Protein AF-A0A5E4QT35-F1 (afdb_monomer_lite)

Organism: NCBI:txid189913

Secondary structure (DSSP, 8-state):
-------SS---EEPTTTTTSTTHHHHHHHHHSSSS----TTTEE----EEE-GGGTT-TTHHHHHHHHHSSSSP---TTTEEE-

Structure (mmCIF, N/CA/C/O backbone):
data_AF-A0A5E4QT35-F1
#
_entry.id   AF-A0A5E4QT35-F1
#
loop_
_atom_site.group_PDB
_atom_site.id
_atom_site.type_symbol
_atom_site.label_atom_id
_atom_site.label_alt_id
_atom_site.label_comp_id
_atom_site.label_asym_id
_atom_site.label_entity_id
_atom_site.label_seq_id
_atom_site.pdbx_PDB_ins_code
_atom_site.Cartn_x
_atom_site.Cartn_y
_atom_site.Cartn_z
_atom_site.occupancy
_atom_site.B_iso_or_equiv
_atom_site.auth_seq_id
_atom_site.auth_comp_id
_atom_site.auth_asym_id
_atom_site.auth_atom_id
_atom_site.pdbx_PDB_model_num
ATOM 1 N N . MET A 1 1 ? -3.220 24.581 -14.498 1.00 36.53 1 MET A N 1
ATOM 2 C CA . MET A 1 1 ? -3.470 23.532 -13.487 1.00 36.53 1 MET A CA 1
ATOM 3 C C . MET A 1 1 ? -2.816 22.252 -13.986 1.00 36.53 1 MET A C 1
ATOM 5 O O . MET A 1 1 ? -3.458 21.485 -14.676 1.00 36.53 1 MET A O 1
ATOM 9 N N . ASN A 1 2 ? -1.519 22.082 -13.732 1.00 34.53 2 ASN A N 1
ATOM 10 C CA . ASN A 1 2 ? -0.780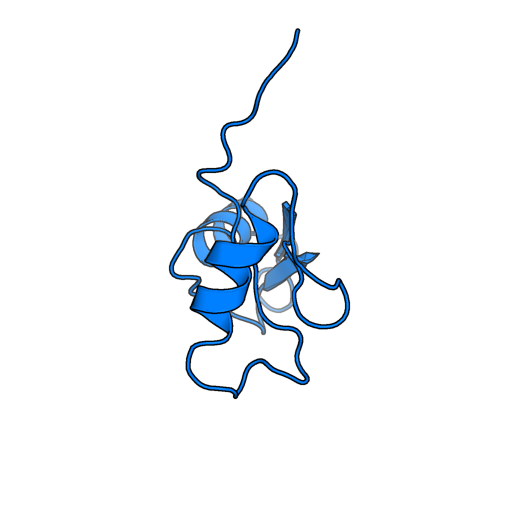 20.850 -14.016 1.00 34.53 2 ASN A CA 1
ATOM 11 C C . ASN A 1 2 ? 0.010 20.547 -12.752 1.00 34.53 2 ASN A C 1
ATOM 13 O O . ASN A 1 2 ? 1.145 20.990 -12.591 1.00 34.53 2 ASN A O 1
ATOM 17 N N . SER A 1 3 ? -0.645 19.879 -11.809 1.00 35.47 3 SER A N 1
ATOM 18 C CA . SER A 1 3 ? 0.023 19.388 -10.615 1.00 35.47 3 SER A CA 1
ATOM 19 C C . SER A 1 3 ? 0.812 18.154 -11.022 1.00 35.47 3 SER A C 1
ATOM 21 O O . SER A 1 3 ? 0.312 17.035 -10.955 1.00 35.47 3 SER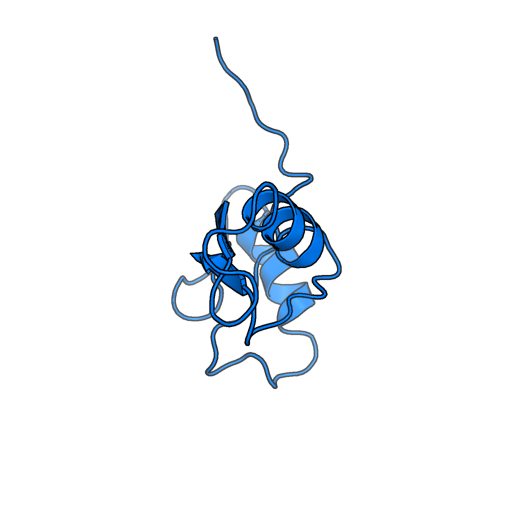 A O 1
ATOM 23 N N . ILE A 1 4 ? 2.050 18.363 -11.465 1.00 43.56 4 ILE A N 1
ATOM 24 C CA . ILE A 1 4 ? 3.073 17.324 -11.389 1.00 43.56 4 ILE A CA 1
ATOM 25 C C . ILE A 1 4 ? 3.243 17.062 -9.888 1.00 43.56 4 ILE A C 1
ATOM 27 O O . ILE A 1 4 ? 4.011 17.743 -9.211 1.00 43.56 4 ILE A O 1
ATOM 31 N N . LYS A 1 5 ? 2.443 16.140 -9.336 1.00 43.59 5 LYS A N 1
ATOM 32 C CA . LYS A 1 5 ? 2.680 15.572 -8.010 1.00 43.59 5 LYS A CA 1
ATOM 33 C C . LYS A 1 5 ? 3.990 14.805 -8.135 1.00 43.59 5 LYS A C 1
ATOM 35 O O . LYS A 1 5 ? 4.024 13.683 -8.630 1.00 43.59 5 LYS A O 1
ATOM 40 N N . LEU A 1 6 ? 5.089 15.454 -7.763 1.00 43.28 6 LEU A N 1
ATOM 41 C CA . LEU A 1 6 ? 6.351 14.774 -7.536 1.00 43.28 6 LEU A CA 1
ATOM 42 C C . LEU A 1 6 ? 6.095 13.784 -6.389 1.00 43.28 6 LEU A C 1
ATOM 44 O O . LEU A 1 6 ? 5.960 14.189 -5.238 1.00 43.28 6 LEU A O 1
ATOM 48 N N . SER A 1 7 ? 5.943 12.513 -6.756 1.00 50.38 7 SER A N 1
ATOM 49 C CA . SER A 1 7 ? 5.735 11.321 -5.928 1.00 50.38 7 SER A CA 1
ATOM 50 C C . SER A 1 7 ? 6.741 11.240 -4.765 1.00 50.38 7 SER A C 1
ATOM 52 O O . SER A 1 7 ? 7.762 10.561 -4.847 1.00 50.38 7 SER A O 1
ATOM 54 N N . ARG A 1 8 ? 6.486 11.960 -3.672 1.00 51.44 8 ARG A N 1
ATOM 55 C CA . ARG A 1 8 ? 7.178 11.774 -2.381 1.00 51.44 8 ARG A CA 1
ATOM 56 C C . ARG A 1 8 ? 6.336 10.993 -1.367 1.00 51.44 8 ARG A C 1
ATOM 58 O O . ARG A 1 8 ? 6.811 10.723 -0.273 1.00 51.44 8 ARG A O 1
ATOM 65 N N . GLU A 1 9 ? 5.113 10.635 -1.748 1.00 58.78 9 GLU A N 1
ATOM 66 C CA . GLU A 1 9 ? 4.067 10.053 -0.891 1.00 58.78 9 GLU A CA 1
ATOM 67 C C . GLU A 1 9 ? 3.510 8.749 -1.492 1.00 58.78 9 GLU A C 1
ATOM 69 O O . GLU A 1 9 ? 2.406 8.331 -1.164 1.00 58.78 9 GLU A O 1
ATOM 74 N N . GLN A 1 10 ? 4.227 8.145 -2.445 1.00 75.56 10 GLN A N 1
ATOM 75 C CA . GLN A 1 10 ? 3.811 6.911 -3.100 1.00 75.56 10 GLN A CA 1
ATOM 76 C C . GLN A 1 10 ? 4.827 5.822 -2.781 1.00 75.56 10 GLN A C 1
ATOM 78 O O . GLN A 1 10 ? 6.008 5.968 -3.081 1.00 75.56 10 GLN A O 1
ATOM 83 N N . VAL A 1 11 ? 4.339 4.741 -2.179 1.00 90.25 11 VAL A N 1
ATOM 84 C CA . VAL A 1 11 ? 5.080 3.498 -1.960 1.00 90.25 11 VAL A CA 1
ATOM 85 C C . VAL A 1 11 ? 4.551 2.456 -2.936 1.00 90.25 11 VAL A C 1
ATOM 87 O O . VAL A 1 11 ? 3.347 2.373 -3.178 1.00 90.25 11 VAL A O 1
ATOM 90 N N . CYS A 1 12 ? 5.444 1.641 -3.477 1.00 92.69 12 CYS A N 1
ATOM 91 C CA . CYS A 1 12 ? 5.130 0.489 -4.301 1.00 92.69 12 CYS A CA 1
ATOM 92 C C . CYS A 1 12 ? 5.476 -0.790 -3.542 1.00 92.69 12 CYS A C 1
ATOM 94 O O . CYS A 1 12 ? 6.629 -1.076 -3.220 1.00 92.69 12 CYS A O 1
ATOM 96 N N . LEU A 1 13 ? 4.449 -1.579 -3.258 1.00 92.81 13 LEU A N 1
ATOM 97 C CA . LEU A 1 13 ? 4.519 -2.775 -2.437 1.00 92.81 13 LEU A CA 1
ATOM 98 C C . LEU A 1 13 ? 4.532 -4.028 -3.316 1.00 92.81 13 LEU A C 1
ATOM 100 O O . LEU A 1 13 ? 3.834 -4.068 -4.330 1.00 92.81 13 LEU A O 1
ATOM 104 N N . PRO A 1 14 ? 5.259 -5.087 -2.926 1.00 94.88 14 PRO A N 1
ATOM 105 C CA . PRO A 1 14 ? 5.126 -6.383 -3.573 1.00 94.88 14 PRO A CA 1
ATOM 106 C C . PRO A 1 14 ? 3.718 -6.945 -3.376 1.00 94.88 14 PRO A C 1
ATOM 108 O O . PRO A 1 14 ? 3.155 -6.835 -2.283 1.00 94.88 14 PRO A O 1
ATOM 111 N N . SER A 1 15 ? 3.187 -7.630 -4.387 1.00 93.00 15 SER A N 1
ATOM 112 C CA . SER A 1 15 ? 1.955 -8.400 -4.228 1.00 93.00 15 SER A CA 1
ATOM 113 C C . SER A 1 15 ? 2.143 -9.532 -3.209 1.00 93.00 15 SER A C 1
ATOM 115 O O . SER A 1 15 ? 3.266 -9.930 -2.869 1.00 93.00 15 SER A O 1
ATOM 117 N N . ASP A 1 16 ? 1.037 -10.081 -2.701 1.00 90.88 16 ASP A N 1
ATOM 118 C CA . ASP A 1 16 ? 1.084 -11.086 -1.634 1.00 90.88 16 ASP A CA 1
ATOM 119 C C . ASP A 1 16 ? 1.897 -12.338 -2.000 1.00 90.88 16 ASP A C 1
ATOM 121 O O . ASP A 1 16 ? 2.478 -12.960 -1.108 1.00 90.88 16 ASP A O 1
ATOM 125 N N . ALA A 1 17 ? 2.005 -12.665 -3.292 1.00 93.50 17 ALA A N 1
ATOM 126 C CA . ALA A 1 17 ? 2.818 -13.772 -3.792 1.00 93.50 17 ALA A CA 1
ATOM 127 C C . ALA A 1 17 ? 4.334 -13.531 -3.645 1.00 93.50 17 ALA A C 1
ATOM 129 O O . ALA A 1 17 ? 5.092 -14.485 -3.480 1.00 93.50 17 ALA A O 1
ATOM 130 N N . TYR A 1 18 ? 4.783 -12.271 -3.675 1.00 94.31 18 TYR A N 1
ATOM 131 C CA . TYR A 1 18 ? 6.205 -11.904 -3.707 1.00 94.31 18 TYR A CA 1
ATOM 132 C C . TYR A 1 18 ? 6.681 -11.153 -2.454 1.00 94.31 18 TYR A C 1
ATOM 134 O O . TYR A 1 18 ? 7.879 -10.933 -2.290 1.00 94.31 18 TYR A O 1
ATOM 142 N N . ARG A 1 19 ? 5.784 -10.804 -1.519 1.00 90.81 19 ARG A N 1
ATOM 143 C CA . ARG A 1 19 ? 6.106 -10.019 -0.305 1.00 90.81 19 ARG A CA 1
ATOM 144 C C . ARG A 1 19 ? 7.127 -10.645 0.648 1.00 90.81 19 ARG A C 1
ATOM 146 O O . ARG A 1 19 ? 7.674 -9.937 1.486 1.00 90.81 19 ARG A O 1
ATOM 153 N N . LEU A 1 20 ? 7.341 -11.960 0.570 1.00 93.62 20 LEU A N 1
ATOM 154 C CA . LEU A 1 20 ? 8.320 -12.676 1.398 1.00 93.62 20 LEU A CA 1
ATOM 155 C C . LEU A 1 20 ? 9.708 -12.747 0.749 1.00 93.62 20 LEU A C 1
ATOM 157 O O . LEU A 1 20 ? 10.655 -13.176 1.405 1.00 93.62 20 LEU A O 1
ATOM 161 N N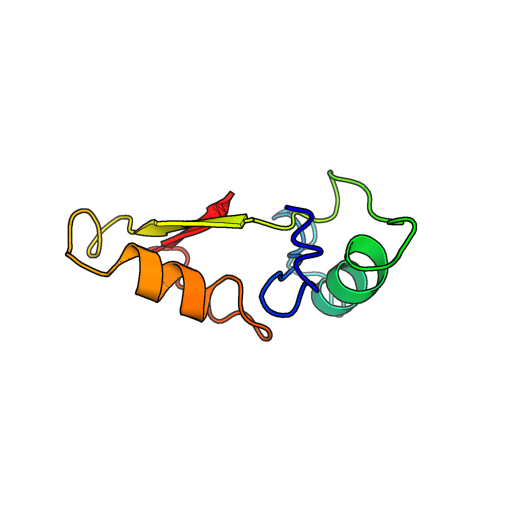 . LEU A 1 21 ? 9.846 -12.336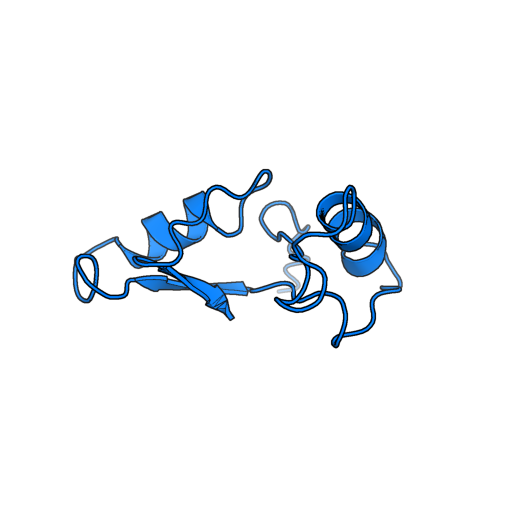 -0.517 1.00 95.00 21 LEU A N 1
ATOM 162 C CA . LEU A 1 21 ? 11.137 -12.323 -1.191 1.00 95.00 21 LEU A CA 1
ATOM 163 C C . LEU A 1 21 ? 11.998 -11.158 -0.674 1.00 95.00 21 LEU A C 1
ATOM 165 O O . LEU A 1 21 ? 11.569 -9.999 -0.731 1.00 95.00 21 LEU A O 1
ATOM 169 N N . PRO A 1 22 ? 13.226 -11.430 -0.196 1.00 95.44 22 PRO A N 1
ATOM 170 C CA . PRO A 1 22 ? 14.139 -10.382 0.238 1.00 95.44 22 PRO A CA 1
ATOM 171 C C . PRO A 1 22 ? 14.408 -9.366 -0.878 1.00 95.44 22 PRO A C 1
ATOM 173 O O . PRO A 1 22 ? 14.650 -9.734 -2.024 1.00 95.44 22 PRO A O 1
ATOM 176 N N . GLY A 1 23 ? 14.373 -8.075 -0.541 1.00 93.62 23 GLY A N 1
ATOM 177 C CA . GLY A 1 23 ? 14.657 -6.988 -1.485 1.00 93.62 23 GLY A CA 1
ATOM 178 C C . GLY A 1 23 ? 13.515 -6.628 -2.440 1.00 93.62 23 GLY A C 1
ATOM 179 O O . GLY A 1 23 ? 13.626 -5.619 -3.134 1.00 93.62 23 GLY A O 1
ATOM 180 N N . MET A 1 24 ? 12.400 -7.367 -2.440 1.00 94.69 24 MET A N 1
ATOM 181 C CA . MET A 1 24 ? 11.295 -7.114 -3.370 1.00 94.69 24 MET A CA 1
ATOM 182 C C . MET A 1 24 ? 10.654 -5.733 -3.173 1.00 94.69 24 MET A C 1
ATOM 184 O O . MET A 1 24 ? 10.321 -5.071 -4.149 1.00 94.69 24 MET A O 1
ATOM 188 N N . LEU A 1 25 ? 10.558 -5.253 -1.925 1.00 92.06 25 LEU A N 1
ATOM 189 C CA . LEU A 1 25 ? 10.095 -3.890 -1.634 1.00 92.06 25 LEU A CA 1
ATOM 190 C C . LEU A 1 25 ? 10.970 -2.838 -2.337 1.00 92.06 25 LEU A C 1
ATOM 192 O O . LEU A 1 25 ? 10.461 -2.005 -3.075 1.00 92.06 25 LEU A O 1
ATOM 196 N N . SER A 1 26 ? 12.294 -2.924 -2.175 1.00 93.19 26 SER A N 1
ATOM 197 C CA . SER A 1 26 ? 13.245 -2.005 -2.822 1.00 93.19 26 SER A CA 1
ATOM 198 C C . SER A 1 26 ? 13.189 -2.095 -4.352 1.00 93.19 26 SER A C 1
ATOM 200 O O . SER A 1 26 ? 13.290 -1.086 -5.055 1.00 93.19 26 SER A O 1
ATOM 202 N N . TRP A 1 27 ? 12.980 -3.303 -4.883 1.00 94.56 27 TRP A N 1
ATOM 203 C CA . TRP A 1 27 ? 12.814 -3.512 -6.316 1.00 94.56 27 TRP A CA 1
ATOM 204 C C . TRP A 1 27 ? 11.564 -2.805 -6.853 1.00 94.56 27 TRP A C 1
ATOM 206 O O . TRP A 1 27 ? 11.669 -2.122 -7.873 1.00 94.56 27 TRP A O 1
ATOM 216 N N . CYS A 1 28 ? 10.423 -2.933 -6.163 1.00 94.38 28 CYS A N 1
ATOM 217 C CA . CYS A 1 28 ? 9.174 -2.264 -6.529 1.00 94.38 28 CYS A CA 1
ATOM 218 C C . CYS A 1 28 ? 9.334 -0.739 -6.493 1.00 94.38 28 CYS A C 1
ATOM 220 O O . CYS A 1 28 ? 9.044 -0.079 -7.485 1.00 94.38 28 CYS A O 1
ATOM 222 N N . GLU A 1 29 ? 9.885 -0.182 -5.413 1.00 92.06 29 GLU A N 1
ATOM 223 C CA . GLU A 1 29 ? 10.190 1.255 -5.319 1.00 92.06 29 GLU A CA 1
ATOM 224 C C . GLU A 1 29 ? 11.015 1.735 -6.523 1.00 92.06 29 GLU A C 1
ATOM 226 O O . GLU A 1 29 ? 10.651 2.680 -7.220 1.00 92.06 29 GLU A O 1
ATOM 231 N N . THR A 1 30 ? 12.100 1.023 -6.834 1.00 92.31 30 THR A N 1
ATOM 232 C CA . THR A 1 30 ? 13.045 1.420 -7.887 1.00 92.31 30 THR A CA 1
ATOM 233 C C . THR A 1 30 ? 12.455 1.298 -9.295 1.00 92.31 30 THR A C 1
ATOM 235 O O . THR A 1 30 ? 12.735 2.123 -10.168 1.00 92.31 30 THR A O 1
ATOM 238 N N . ASN A 1 31 ? 11.668 0.253 -9.559 1.00 93.31 31 ASN A N 1
ATOM 239 C CA . ASN A 1 31 ? 11.202 -0.066 -10.909 1.00 93.31 31 ASN A CA 1
ATOM 240 C C . ASN A 1 31 ? 9.818 0.492 -11.234 1.00 93.31 31 ASN A C 1
ATOM 242 O O . ASN A 1 31 ? 9.537 0.734 -12.407 1.00 93.31 31 ASN A O 1
ATOM 246 N N . CYS A 1 32 ? 8.967 0.720 -10.239 1.00 93.00 32 CYS A N 1
ATOM 247 C CA . CYS A 1 32 ? 7.628 1.258 -10.455 1.00 93.00 32 CYS A CA 1
ATOM 248 C C . CYS A 1 32 ? 7.622 2.795 -10.428 1.00 93.00 32 CYS A C 1
ATOM 250 O O . CYS A 1 32 ? 6.904 3.398 -11.218 1.00 93.00 32 CYS A O 1
ATOM 252 N N . LEU A 1 33 ? 8.465 3.437 -9.604 1.00 89.44 33 LEU A N 1
ATOM 253 C CA . LEU A 1 33 ? 8.509 4.906 -9.475 1.00 89.44 33 LEU A CA 1
ATOM 254 C C . LEU A 1 33 ? 9.470 5.602 -10.456 1.00 89.44 33 LEU A C 1
ATOM 256 O O . LEU A 1 33 ? 9.609 6.826 -10.443 1.00 89.44 33 LEU A O 1
ATOM 260 N N . ARG A 1 34 ? 10.150 4.845 -11.321 1.00 88.50 34 ARG A N 1
ATOM 261 C CA . ARG A 1 34 ? 10.978 5.400 -12.406 1.00 88.50 34 ARG A CA 1
ATOM 262 C C . ARG A 1 34 ? 10.126 5.819 -13.605 1.00 88.50 34 ARG A C 1
ATOM 264 O O . ARG A 1 34 ? 9.014 5.340 -13.793 1.00 88.50 34 ARG A O 1
ATOM 271 N N . TYR A 1 35 ? 10.697 6.653 -14.474 1.00 84.38 35 TYR A N 1
ATOM 272 C CA . TYR A 1 35 ? 10.085 7.040 -15.745 1.00 84.38 35 TYR A CA 1
ATOM 273 C C . TYR A 1 35 ? 10.961 6.602 -16.939 1.00 84.38 35 TYR A C 1
ATOM 275 O O . TYR A 1 35 ? 12.137 6.973 -16.979 1.00 84.38 35 TYR A O 1
ATOM 283 N N . PRO A 1 36 ? 10.430 5.832 -17.911 1.00 89.25 36 PRO A N 1
ATOM 284 C CA . PRO A 1 36 ? 9.134 5.150 -17.860 1.00 89.25 36 PRO A CA 1
ATOM 285 C C . PRO A 1 36 ? 9.119 4.042 -16.782 1.00 89.25 36 PRO A C 1
ATOM 287 O O . PRO A 1 36 ? 10.181 3.463 -16.509 1.00 89.25 36 PRO A O 1
ATOM 290 N N . PRO A 1 37 ? 7.952 3.737 -16.180 1.00 88.12 37 PRO A N 1
ATOM 291 C CA . PRO A 1 37 ? 7.813 2.629 -15.237 1.00 88.12 37 PRO A CA 1
ATOM 292 C C . PRO A 1 37 ? 8.194 1.290 -15.877 1.00 88.12 37 PRO A C 1
ATOM 294 O O . PRO A 1 37 ? 7.856 1.023 -17.028 1.00 88.12 37 PRO A O 1
ATOM 297 N N . ASN A 1 38 ? 8.884 0.438 -15.122 1.00 91.25 38 ASN A N 1
ATOM 298 C CA . ASN A 1 38 ? 9.295 -0.907 -15.531 1.00 91.25 38 ASN A CA 1
ATOM 299 C C . ASN A 1 38 ? 8.800 -1.952 -14.523 1.00 91.25 38 ASN A C 1
ATOM 301 O O . ASN A 1 38 ? 9.580 -2.676 -13.908 1.00 91.25 38 ASN A O 1
ATOM 305 N N . CYS A 1 39 ? 7.495 -1.975 -14.295 1.00 90.12 39 CYS A N 1
ATOM 306 C CA . CYS A 1 39 ? 6.903 -2.654 -13.156 1.00 90.12 39 CYS A CA 1
ATOM 307 C C . CYS A 1 39 ? 5.664 -3.439 -13.588 1.00 90.12 39 CYS A C 1
ATOM 309 O O . CYS A 1 39 ? 4.662 -2.832 -13.960 1.00 90.12 39 CYS A O 1
ATOM 311 N N . PRO A 1 40 ? 5.722 -4.780 -13.579 1.00 92.69 40 PRO A N 1
ATOM 312 C CA . PRO A 1 40 ? 4.549 -5.597 -13.851 1.00 92.69 40 PRO A CA 1
ATOM 313 C C . PRO A 1 40 ? 3.529 -5.486 -12.709 1.00 92.69 40 PRO A C 1
ATOM 315 O O . PRO A 1 40 ? 3.881 -5.689 -11.546 1.00 92.69 40 PRO A O 1
ATOM 318 N N . GLU A 1 41 ? 2.258 -5.258 -13.044 1.00 87.06 41 GLU A N 1
ATOM 319 C CA . GLU A 1 41 ? 1.158 -5.114 -12.068 1.00 87.06 41 GLU A CA 1
ATOM 320 C C . GLU A 1 41 ? 0.937 -6.370 -11.207 1.00 87.06 41 GLU A C 1
ATOM 322 O O . GLU A 1 41 ? 0.432 -6.304 -10.091 1.00 87.06 41 GLU A O 1
ATOM 327 N N . THR A 1 42 ? 1.347 -7.542 -11.697 1.00 91.06 42 THR A N 1
ATOM 328 C CA . THR A 1 42 ? 1.271 -8.805 -10.948 1.00 91.06 42 THR A CA 1
ATOM 329 C C . THR A 1 42 ? 2.326 -8.908 -9.844 1.00 91.06 42 THR A C 1
ATOM 331 O O . THR A 1 42 ? 2.147 -9.660 -8.880 1.00 91.06 42 THR A O 1
ATOM 334 N N . LEU A 1 43 ? 3.431 -8.167 -9.975 1.00 94.38 43 LEU A N 1
ATOM 335 C CA . LEU A 1 43 ? 4.562 -8.203 -9.050 1.00 94.38 43 LEU A CA 1
ATOM 336 C C . LEU A 1 43 ? 4.433 -7.142 -7.963 1.00 94.38 43 LEU A C 1
ATOM 338 O O . LEU A 1 43 ? 4.715 -7.437 -6.801 1.00 94.38 43 LEU A O 1
ATOM 342 N N . CYS A 1 44 ? 4.020 -5.931 -8.333 1.00 94.44 44 CYS A N 1
ATOM 343 C CA . CYS A 1 44 ? 3.934 -4.804 -7.418 1.00 94.44 44 CYS A CA 1
ATOM 344 C C . CYS A 1 44 ? 2.627 -4.035 -7.607 1.00 94.44 44 CYS A C 1
ATOM 346 O O . CYS A 1 44 ? 2.116 -3.924 -8.717 1.00 94.44 44 CYS A O 1
ATOM 348 N N . HIS A 1 45 ? 2.144 -3.435 -6.525 1.00 91.62 45 HIS A N 1
ATOM 349 C CA . HIS A 1 45 ? 1.031 -2.497 -6.530 1.00 91.62 45 HIS A CA 1
ATOM 350 C C . HIS A 1 45 ? 1.455 -1.200 -5.829 1.00 91.62 45 HIS A C 1
ATOM 352 O O . HIS A 1 45 ? 2.175 -1.239 -4.833 1.00 91.62 45 HIS A O 1
ATOM 358 N N . CYS A 1 46 ? 1.025 -0.048 -6.340 1.00 91.88 46 CYS A N 1
ATOM 359 C CA . CYS A 1 46 ? 1.396 1.261 -5.797 1.00 91.88 46 CYS A CA 1
ATOM 360 C C . CYS A 1 46 ? 0.132 1.999 -5.347 1.00 91.88 46 CYS A C 1
ATOM 362 O O . CYS A 1 46 ? -0.374 2.836 -6.103 1.00 91.88 46 CYS A O 1
ATOM 364 N N . PRO A 1 47 ? -0.420 1.653 -4.170 1.00 91.31 47 PRO A N 1
ATOM 365 C CA . PRO A 1 47 ? -1.721 2.148 -3.761 1.00 91.31 47 PRO A CA 1
ATOM 366 C C . PRO A 1 47 ? -1.689 3.665 -3.601 1.00 91.31 47 PRO A C 1
ATOM 368 O O . PRO A 1 47 ? -0.658 4.249 -3.260 1.00 91.31 47 PRO A O 1
ATOM 371 N N . GLN A 1 48 ? -2.815 4.305 -3.889 1.00 88.62 48 GLN A N 1
ATOM 372 C CA . GLN A 1 48 ? -2.968 5.763 -3.797 1.00 88.62 48 GLN A CA 1
ATOM 373 C C . GLN A 1 48 ? -3.944 6.166 -2.704 1.00 88.62 48 GLN A C 1
ATOM 375 O O . GLN A 1 48 ? -3.898 7.296 -2.218 1.00 88.62 48 GLN A O 1
ATOM 380 N N . VAL A 1 49 ? -4.824 5.242 -2.329 1.00 89.81 49 VAL A N 1
ATOM 381 C CA . VAL A 1 49 ? -5.854 5.464 -1.329 1.00 89.81 49 VAL A CA 1
ATOM 382 C C . VAL A 1 49 ? -5.729 4.379 -0.275 1.00 89.81 49 VAL A C 1
ATOM 384 O O . VAL A 1 49 ? -5.476 3.214 -0.582 1.00 89.81 49 VAL A O 1
ATOM 387 N N . CYS A 1 50 ? -5.891 4.783 0.978 1.00 93.12 50 CYS A N 1
ATOM 388 C CA . CYS A 1 50 ? -5.988 3.877 2.104 1.00 93.12 50 CYS A CA 1
ATOM 389 C C . CYS A 1 50 ? -7.201 4.259 2.938 1.00 93.12 50 CYS A C 1
ATOM 391 O O . CYS A 1 50 ? -7.392 5.432 3.246 1.00 93.12 50 CYS A O 1
ATOM 393 N N . GLU A 1 51 ? -7.970 3.255 3.327 1.00 95.31 51 GLU A N 1
ATOM 394 C CA . GLU A 1 51 ? -9.152 3.397 4.165 1.00 95.31 51 GLU A CA 1
ATOM 395 C C . GLU A 1 51 ? -8.958 2.625 5.468 1.00 95.31 51 GLU A C 1
ATOM 397 O O . GLU A 1 51 ? -8.312 1.565 5.513 1.00 95.31 51 GLU A O 1
ATOM 402 N N . ALA A 1 52 ? -9.537 3.157 6.537 1.00 97.31 52 ALA A N 1
ATOM 403 C CA . ALA A 1 52 ? -9.592 2.498 7.823 1.00 97.31 52 ALA A CA 1
ATOM 404 C C . ALA A 1 52 ? -10.610 1.348 7.820 1.00 97.31 52 ALA A C 1
ATOM 406 O O . ALA A 1 52 ? -11.760 1.497 7.416 1.00 97.31 52 ALA A O 1
ATOM 407 N N . ILE A 1 53 ? -10.188 0.192 8.325 1.00 97.56 53 ILE A N 1
ATOM 408 C CA . ILE A 1 53 ? -11.006 -1.015 8.468 1.00 97.56 53 ILE A CA 1
ATOM 409 C C . ILE A 1 53 ? -10.946 -1.537 9.906 1.00 97.56 53 ILE A C 1
ATOM 411 O O . ILE A 1 53 ? -10.072 -1.165 10.697 1.00 97.56 53 ILE A O 1
ATOM 415 N N . GLY A 1 54 ? -11.853 -2.451 10.251 1.00 96.25 54 GLY A N 1
ATOM 416 C CA . GLY A 1 54 ? -11.831 -3.122 11.548 1.00 96.25 54 GLY A CA 1
ATOM 417 C C . GLY A 1 54 ? -12.052 -2.130 12.690 1.00 96.25 54 GLY A C 1
ATOM 418 O O . GLY A 1 54 ? -13.009 -1.368 12.684 1.00 96.25 54 GLY A O 1
ATOM 419 N N . GLU A 1 55 ? -11.160 -2.108 13.682 1.00 96.75 55 GLU A N 1
ATOM 420 C CA . GLU A 1 55 ? -11.332 -1.241 14.860 1.00 96.75 55 GLU A CA 1
ATOM 421 C C . GLU A 1 55 ? -11.195 0.267 14.578 1.00 96.75 55 GLU A C 1
ATOM 423 O O . GLU A 1 55 ? -11.484 1.077 15.465 1.00 96.75 55 GLU A O 1
ATOM 428 N N . LEU A 1 56 ? -10.690 0.652 13.400 1.00 96.25 56 LEU A N 1
ATOM 429 C CA . LEU A 1 56 ? -10.539 2.052 12.994 1.00 96.25 56 LEU A CA 1
ATOM 430 C C . LEU A 1 56 ? -11.645 2.529 12.044 1.00 96.25 56 LEU A C 1
ATOM 432 O O . LEU A 1 56 ? -11.723 3.724 11.771 1.00 96.25 56 LEU A O 1
ATOM 436 N N . GLU A 1 57 ? -12.504 1.627 11.576 1.00 96.81 57 GLU A N 1
ATOM 437 C CA . GLU A 1 57 ? -13.567 1.938 10.621 1.00 96.81 57 GLU A CA 1
ATOM 438 C C . GLU A 1 57 ? -14.521 3.015 11.166 1.00 96.81 57 GLU A C 1
ATOM 440 O O . GLU A 1 57 ? -14.961 2.960 12.318 1.00 96.81 57 GLU A O 1
ATOM 445 N N . GLY A 1 58 ? -14.810 4.029 10.344 1.00 93.06 58 GLY A N 1
ATOM 446 C CA . GLY A 1 58 ? -15.715 5.133 10.684 1.00 93.06 58 GLY A CA 1
ATOM 447 C C . GLY A 1 58 ? -15.175 6.149 11.700 1.00 93.06 58 GLY A C 1
ATOM 448 O O . GLY A 1 58 ? -15.898 7.077 12.064 1.00 93.06 58 GLY A O 1
ATOM 449 N N . LYS A 1 59 ? -13.927 6.011 12.170 1.00 96.50 59 LYS A N 1
ATOM 450 C CA . LYS A 1 59 ? -13.305 6.999 13.061 1.00 96.50 59 LYS A CA 1
ATOM 451 C C . LYS A 1 59 ? -12.780 8.192 12.268 1.00 96.50 59 LYS A C 1
ATOM 453 O O . LYS A 1 59 ? -12.055 8.036 11.288 1.00 96.50 59 LYS A O 1
ATOM 458 N N . GLU A 1 60 ? -13.098 9.392 12.739 1.00 96.06 60 GLU A N 1
ATOM 459 C CA . GLU A 1 60 ? -12.616 10.634 12.138 1.00 96.06 60 GLU A CA 1
ATOM 460 C C . GLU A 1 60 ? -11.077 10.665 12.095 1.00 96.06 60 GLU A C 1
ATOM 462 O O . GLU A 1 60 ? -10.405 10.395 13.092 1.00 96.06 60 GLU A O 1
ATOM 467 N N . GLY A 1 61 ? -10.517 10.953 10.915 1.00 93.25 61 GLY A N 1
ATOM 468 C CA . GLY A 1 61 ? -9.069 11.015 10.685 1.00 93.25 61 GLY A CA 1
ATOM 469 C C . GLY A 1 61 ? -8.358 9.662 10.542 1.00 93.25 61 GLY A C 1
ATOM 470 O O . GLY A 1 61 ? -7.147 9.642 10.318 1.00 93.25 61 GLY A O 1
ATOM 471 N N . ALA A 1 62 ? -9.065 8.531 10.632 1.00 96.25 62 ALA A N 1
ATOM 472 C CA . ALA A 1 62 ? -8.439 7.213 10.532 1.00 96.25 62 ALA A CA 1
ATOM 473 C C . ALA A 1 62 ? -7.888 6.898 9.129 1.00 96.25 62 ALA A C 1
ATOM 475 O O . ALA A 1 62 ? -6.858 6.235 9.018 1.00 96.25 62 ALA A O 1
ATOM 476 N N . ASP A 1 63 ? -8.506 7.427 8.072 1.00 91.94 63 ASP A N 1
ATOM 477 C CA . ASP A 1 63 ? -7.998 7.271 6.702 1.00 91.94 63 ASP A CA 1
ATOM 478 C C . ASP A 1 63 ? -6.663 8.003 6.521 1.00 91.94 63 ASP A C 1
ATOM 480 O O . ASP A 1 63 ? -5.725 7.446 5.955 1.00 91.94 63 ASP A O 1
ATOM 484 N N . VAL A 1 64 ? -6.525 9.203 7.102 1.00 92.44 64 VAL A N 1
ATOM 485 C CA . VAL A 1 64 ? -5.256 9.956 7.117 1.00 92.44 64 VAL A CA 1
ATOM 486 C C . VAL A 1 64 ? -4.183 9.174 7.872 1.00 92.44 64 VAL A C 1
ATOM 488 O O . VAL A 1 64 ? -3.084 8.994 7.358 1.00 92.44 64 VAL A O 1
ATOM 491 N N . TYR A 1 65 ? -4.521 8.620 9.042 1.00 94.31 65 TYR A N 1
ATOM 492 C CA . TYR A 1 65 ? -3.627 7.724 9.782 1.00 94.31 65 TYR A CA 1
ATOM 493 C C . TYR A 1 65 ? -3.172 6.526 8.931 1.00 94.31 65 TYR A C 1
ATOM 495 O O . TYR A 1 65 ? -1.994 6.162 8.943 1.00 94.31 65 TYR A O 1
ATOM 503 N N . CYS A 1 66 ? -4.085 5.912 8.174 1.00 95.19 66 CYS A N 1
ATOM 504 C CA . CYS A 1 66 ? -3.743 4.814 7.280 1.00 95.19 66 CYS A CA 1
ATOM 505 C C . CYS A 1 66 ? -2.842 5.270 6.128 1.00 95.19 66 CYS A C 1
ATOM 507 O O . CYS A 1 66 ? -1.855 4.596 5.838 1.00 95.19 66 CYS A O 1
ATOM 509 N N . MET A 1 67 ? -3.124 6.413 5.502 1.00 92.06 67 MET A N 1
ATOM 510 C CA . MET A 1 67 ? -2.269 6.976 4.456 1.00 92.06 67 MET A CA 1
ATOM 511 C C . MET A 1 67 ? -0.848 7.241 4.985 1.00 92.06 67 MET A C 1
ATOM 513 O O . MET A 1 67 ? 0.121 6.731 4.420 1.00 92.06 67 MET A O 1
ATOM 517 N N . ASP A 1 68 ? -0.716 7.910 6.130 1.00 91.75 68 ASP A N 1
ATOM 518 C CA . ASP A 1 68 ? 0.580 8.243 6.738 1.00 91.75 68 ASP A CA 1
ATOM 519 C C . ASP A 1 68 ? 1.433 7.008 7.070 1.00 91.75 68 ASP A C 1
ATOM 521 O O . ASP A 1 68 ? 2.663 7.063 7.033 1.00 91.75 68 ASP A O 1
ATOM 525 N N . LEU A 1 69 ? 0.807 5.874 7.397 1.00 93.31 69 LEU A N 1
ATOM 526 C CA . LEU A 1 69 ? 1.527 4.642 7.727 1.00 93.31 69 LEU A CA 1
ATOM 527 C C . LEU A 1 69 ? 1.756 3.711 6.541 1.00 93.31 69 LEU A C 1
ATOM 529 O O . LEU A 1 69 ? 2.697 2.913 6.575 1.00 93.31 69 LEU A O 1
ATOM 533 N N . CYS A 1 70 ? 0.886 3.737 5.535 1.00 92.56 70 CYS A N 1
ATOM 534 C CA . CYS A 1 70 ? 0.884 2.730 4.479 1.00 92.56 70 CYS A CA 1
ATOM 535 C C . CYS A 1 70 ? 1.533 3.204 3.178 1.00 92.56 70 CYS A C 1
ATOM 537 O O . CYS A 1 70 ? 2.162 2.383 2.511 1.00 92.56 70 CYS A O 1
ATOM 539 N N . ILE A 1 71 ? 1.417 4.489 2.828 1.00 89.44 71 ILE A N 1
ATOM 540 C CA . ILE A 1 71 ? 1.958 5.045 1.573 1.00 89.44 71 ILE A CA 1
ATOM 541 C C . ILE A 1 71 ? 3.173 5.960 1.784 1.00 89.44 71 ILE A C 1
ATOM 543 O O . ILE A 1 71 ? 3.647 6.597 0.850 1.00 89.44 71 ILE A O 1
ATOM 547 N N . VAL A 1 72 ? 3.744 5.968 2.992 1.00 87.38 72 VAL A N 1
ATOM 548 C CA . VAL A 1 72 ? 5.019 6.631 3.309 1.00 87.38 72 VAL A CA 1
ATOM 549 C C . VAL A 1 72 ? 6.122 5.587 3.480 1.00 87.38 72 VAL A C 1
ATOM 551 O O . VAL A 1 72 ? 5.957 4.612 4.213 1.00 87.38 72 VAL A O 1
ATOM 554 N N . TYR A 1 73 ? 7.269 5.783 2.821 1.00 82.12 73 TYR A N 1
ATOM 555 C CA . TYR A 1 73 ? 8.404 4.863 2.923 1.00 82.12 73 TYR A CA 1
ATOM 556 C C . TYR A 1 73 ? 9.250 5.128 4.189 1.00 82.12 73 TYR A C 1
ATOM 558 O O . TYR A 1 73 ? 9.616 6.278 4.441 1.00 82.12 73 TYR A O 1
ATOM 566 N N . PRO A 1 74 ? 9.666 4.096 4.951 1.00 86.62 74 PRO A N 1
ATOM 567 C CA . PRO A 1 74 ? 9.279 2.694 4.818 1.00 86.62 74 PRO A CA 1
ATOM 568 C C . PRO A 1 74 ? 7.862 2.447 5.370 1.00 86.62 74 PRO A C 1
ATOM 570 O O . PRO A 1 74 ? 7.557 2.905 6.476 1.00 86.62 74 PRO A O 1
ATOM 573 N N . PRO A 1 75 ? 7.026 1.671 4.658 1.00 88.38 75 PRO A N 1
ATOM 574 C CA . PRO A 1 75 ? 5.638 1.448 5.043 1.00 88.38 75 PRO A CA 1
ATOM 575 C C . PRO A 1 75 ? 5.553 0.650 6.348 1.00 88.38 75 PRO A C 1
ATOM 577 O O . PRO A 1 75 ? 6.185 -0.396 6.509 1.00 88.38 75 PRO A O 1
ATOM 580 N N . LYS A 1 76 ? 4.720 1.121 7.277 1.00 92.62 76 LYS A N 1
ATOM 581 C CA . LYS A 1 76 ? 4.410 0.480 8.569 1.00 92.62 76 LYS A CA 1
ATOM 582 C C . LYS A 1 76 ? 2.920 0.158 8.678 1.00 92.62 76 LYS A C 1
ATOM 584 O O . LYS A 1 76 ? 2.315 0.291 9.738 1.00 92.62 76 LYS A O 1
ATOM 589 N N . CYS A 1 77 ? 2.336 -0.256 7.557 1.00 93.06 77 CYS A N 1
ATOM 590 C CA . CYS A 1 77 ? 0.899 -0.420 7.398 1.00 93.06 77 CYS A CA 1
ATOM 591 C C . CYS A 1 77 ? 0.316 -1.520 8.312 1.00 93.06 77 CYS A C 1
ATOM 593 O O . CYS A 1 77 ? 0.663 -2.698 8.145 1.00 93.06 77 CYS A O 1
ATOM 595 N N . PRO A 1 78 ? -0.603 -1.197 9.243 1.00 95.12 78 PRO A N 1
ATOM 596 C CA . PRO A 1 78 ? -1.294 -2.202 10.041 1.00 95.12 78 PRO A CA 1
ATOM 597 C C . PRO A 1 78 ? -2.387 -2.889 9.203 1.00 95.12 78 PRO A C 1
ATOM 599 O O . PRO A 1 78 ? -3.516 -2.411 9.121 1.00 95.12 78 PRO A O 1
ATOM 602 N N . LYS A 1 79 ? -2.071 -4.042 8.594 1.00 92.38 79 LYS A N 1
ATOM 603 C CA . LYS A 1 79 ? -2.956 -4.755 7.640 1.00 92.38 79 LYS A CA 1
ATOM 604 C C . LYS A 1 79 ? -4.348 -5.134 8.174 1.00 92.38 79 LYS A C 1
ATOM 606 O O . LYS A 1 79 ? -5.243 -5.408 7.386 1.00 92.38 79 LYS A O 1
ATOM 611 N N . ASN A 1 80 ? -4.533 -5.200 9.492 1.00 95.88 80 ASN A N 1
ATOM 612 C CA . ASN A 1 80 ? -5.826 -5.491 10.123 1.00 95.88 80 ASN A CA 1
ATOM 613 C C . ASN A 1 80 ? -6.655 -4.234 10.442 1.00 95.88 80 ASN A C 1
ATOM 615 O O . ASN A 1 80 ? -7.783 -4.365 10.909 1.00 95.88 80 ASN A O 1
ATOM 619 N N . LYS A 1 81 ? -6.087 -3.041 10.232 1.00 97.31 81 LYS A N 1
ATOM 620 C CA . LYS A 1 81 ? -6.721 -1.745 10.512 1.00 97.31 81 LYS A CA 1
ATOM 621 C C . LYS A 1 81 ? -6.773 -0.824 9.297 1.00 97.31 81 LYS A C 1
ATOM 623 O O . LYS A 1 81 ? -7.549 0.118 9.302 1.00 97.31 81 LYS A O 1
ATOM 628 N N . CYS A 1 82 ? -5.961 -1.091 8.279 1.00 96.75 82 CYS A N 1
ATOM 629 C CA . CYS A 1 82 ? -5.888 -0.300 7.060 1.00 96.75 82 CYS A CA 1
ATOM 630 C C . CYS A 1 82 ? -5.950 -1.208 5.833 1.00 96.75 82 CYS A C 1
ATOM 632 O O . CYS A 1 82 ? -5.282 -2.246 5.782 1.00 96.75 82 CYS A O 1
ATOM 634 N N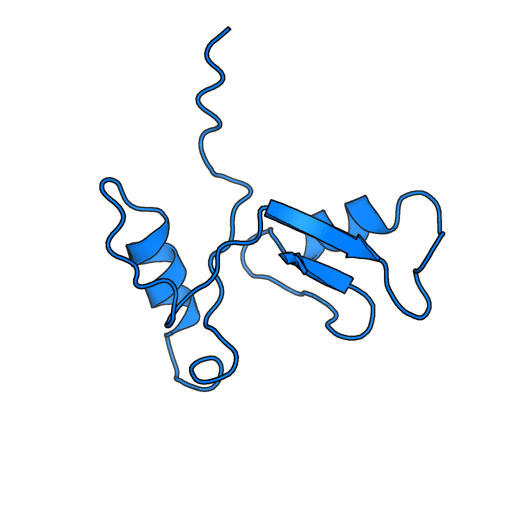 . ARG A 1 83 ? -6.720 -0.789 4.829 1.00 95.25 83 ARG A N 1
ATOM 635 C CA . ARG A 1 83 ? -6.763 -1.392 3.494 1.00 95.25 83 ARG A CA 1
ATOM 636 C C . ARG A 1 83 ? -6.382 -0.333 2.473 1.00 95.25 83 ARG A C 1
ATOM 638 O O . ARG A 1 83 ? -6.963 0.741 2.487 1.00 95.25 83 ARG A O 1
ATOM 645 N N . CYS A 1 84 ? -5.445 -0.648 1.586 1.00 92.44 84 CYS A N 1
ATOM 646 C CA . CYS A 1 84 ? -4.999 0.273 0.547 1.00 92.44 84 CYS A CA 1
ATOM 647 C C . CYS A 1 84 ? -5.167 -0.343 -0.838 1.00 92.44 84 CYS A C 1
ATOM 649 O O . CYS A 1 84 ? -4.999 -1.558 -0.986 1.00 92.44 84 CYS A O 1
ATOM 651 N N . TYR A 1 85 ? -5.471 0.495 -1.824 1.00 88.88 85 TYR A N 1
ATOM 652 C CA . TYR A 1 85 ? -5.665 0.114 -3.221 1.00 88.88 85 TYR A CA 1
ATOM 653 C C . TYR A 1 85 ? -5.146 1.187 -4.185 1.00 88.88 85 TYR A C 1
ATOM 655 O O . TYR A 1 85 ? -4.988 2.370 -3.789 1.00 88.88 85 TYR A O 1
#

pLDDT: mean 87.28, std 15.43, range [34.53, 97.56]

Radius of gyration: 13.59 Å; chains: 1; bounding box: 30×37×33 Å

Sequence (85 aa):
MNSIKLSREQVCLPSDAYRLLPGMLSWCETNCLRYPPNCPETLCHCPQVCEAIGELEGKEGADVYCMDLCIVYPPKCPKNKCRCY

Foldseek 3Di:
DDPPPPPQQKFKAFDPVCNPPPCLRVVRRVQQNDVVHNDDPNTIDTFDFKAFDDPCHPPPCLRVVQSVQDRHPPHNHPPRTMDTD

=== Feature glossary ===
The record interleaves many kinds of information about one protein. Here is each kind framed as the question it answers.

Q: What known structures does this most resemble?
A: Structural nearest neighbors (via Foldseek easy-search vs the PDB). Reported per hit: target PDB id, E-value, and alignment TM-score. A TM-score above ~0.5 is the conventional threshold for 'same fold'.

Q: Where is each backbone atom in 3D?
A: The mmCIF table is the protein's shape written out atom by atom. For each backbone N, Cα, C, and carbonyl O, it records an (x, y, z) coordinate triple in Å plus the residue type, chain letter, and residue number.

Q: What are the backbone torsion angles?
A: The φ/ψ torsion pair specifies the backbone conformation at each residue. φ rotates about the N–Cα bond, ψ about the Cα–C bond. Steric clashes forbid most of the (φ, ψ) plane — the allowed regions (α-helix basin, β-sheet basin, left-handed helix) are the Ramachandran-allowed regions.

Q: Which residues are buried vs exposed?
A: Solvent-accessible surface area (SASA) is the area in Å² traced out by the centre of a 1.4 Å probe sphere (a water molecule) rolled over the protein's van der Waals surface (Shrake–Rupley / Lee–Richards construction). Buried residues have near-zero SASA; fully exposed residues can exceed 200 Å². The total SASA scales roughly with the number of surface residues.

Q: How confident is the AlphaFold model at each residue?
A: pLDDT is the predicted lDDT-Cα score: AlphaFold's confidence that the local environment of each residue (all inter-atomic distances within 15 Å) is correctly placed. It is a per-residue number between 0 and 100, with higher meaning more reliable.

Q: What does the local fold look like, residue by residue?
A: 3Di is Foldseek's structural alphabet. Each residue is assigned one of twenty discrete states based on how its Cα sits relative to its spatial (not sequential) neighbors. Aligning 3Di strings finds structural homologs roughly as well as full 3D superposition, but orders of magnitude faster.

Q: How big and how compact is the whole molecule?
A: Radius of gyration (Rg) is the root-mean-square distance of Cα atoms from their centroid — a single number for overall size and compactness. A globular domain of N residues has Rg ≈ 2.2·N^0.38 Å; an extended or disordered chain has a much larger Rg. The Cα contact count is the number of residue pairs whose Cα atoms are within 8 Å and are more than four positions apart in sequence — a standard proxy for tertiary packing density. The bounding box is 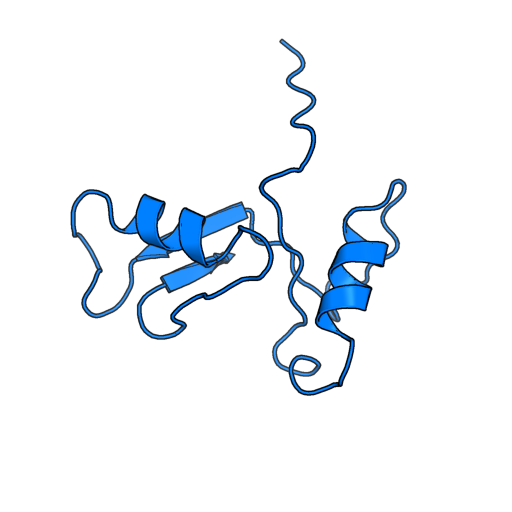the smallest axis-aligned box enclosing all Cα atoms.

Q: Which residues are in helices, strands, or loops?
A: DSSP 8-state secondary structure assigns each residue one of H (α-helix), G (3₁₀-helix), I (π-helix), E (extended β-strand), B (isolated β-bridge), T (hydrogen-bonded turn), S (bend), or '-' (coil). The assignment is computed from backbone hydrogen-bond geometry via the Kabsch–Sander algorithm.

Q: How mobile is each atom in the crystal?
A: Crystallographic B-factors measure how much each atom's electron density is smeared out, in Å². They rise in mobile loops and surface residues and fall in the buried interior. In AlphaFold models this column is repurposed to hold pLDDT instead.

Q: What if only a Cα trace is available?
A: P-SEA three-state annotation labels each residue as helix, strand, or coil based purely on the geometry of the Cα trace. It serves as a fallback when the full backbone (and thus DSSP) is unavailable.

Q: What family and function is it annotated with?
A: Database cross-references. InterPro integrates a dozen domain/family signature databases into unified entries with residue-range hits. GO terms attach function/process/location labels with evidence codes. CATH codes position the fold in a four-level structural taxonomy. Organism is the NCBI-taxonomy species name.

Q: Are the domains correctly placed relative to each other?
A: Predicted Aligned Error (PAE) is an AlphaFold confidence matrix: entry (i, j) is the expected error in the position of residue j, in ångströms, when the prediction is superimposed on the true structure at residue i. Low PAE within a block of residues means that block is internally rigid and well-predicted; high PAE between two blocks means their relative placement is uncertain even if each block individually is confident.

Q: What do the diagnostic plots show?
A: Three diagnostic plots accompany the record. The Cα contact map visualizes the tertiary structure as a 2D adjacency matrix (8 Å cutoff, sequence-local contacts suppressed). The Ramachandran plot shows the distribution of backbone (φ, ψ) torsions, with points in the α and β basins reflecting secondary structure content. The PAE plot shows AlphaFold's inter-residue confidence as a color matrix.

Q: What is the amino-acid chain?
A: Primary structure: the covalent order of the twenty standard amino acids along the backbone. Two proteins with the same sequence will (almost always) fold to the same structure; two with 30% identity often share a fold but not the details.

Q: What do the rendered images show?
A: The six renders are orthographic views along the three Cartesian axes in both directions. Representation (cartoon, sticks, or surface) and color scheme (sequence-rainbow or by-chain) vary across proteins so the training set covers all the common visualization conventions.